Protein AF-A0A8S9N6D4-F1 (afdb_monomer_lite)

Organism: Brassica cretica (NCBI:txid69181)

pLDDT: mean 80.57, std 11.14, range [53.0, 96.38]

Foldseek 3Di:
DVVVLVVLVVVLVCLVCVVVPDVDDPVVSVVVNVVSVVVSVVVVPDDPDPPPDDDDVVVVVVVVVVVVVVVVVVVVVVVPQDPVNVVVVVVVVCVVVVVVVVVVVVVVVVVVVVVVVVVVVD

InterPro domains:
  IPR007369 Peptidase A22B, signal peptide peptidase [PF04258] (49-115)
  IPR007369 Peptidase A22B, signal peptide peptidase [PTHR12174] (28-107)

Structure (mmCIF, N/CA/C/O backbone):
data_AF-A0A8S9N6D4-F1
#
_entry.id   AF-A0A8S9N6D4-F1
#
loop_
_atom_site.group_PDB
_atom_site.id
_atom_site.type_symbol
_atom_site.label_atom_id
_atom_site.label_alt_id
_atom_site.label_comp_id
_atom_site.label_asym_id
_atom_site.label_entity_id
_atom_site.label_seq_id
_atom_site.pdbx_PDB_ins_code
_atom_site.Cartn_x
_atom_site.Cartn_y
_atom_site.Cartn_z
_atom_site.occupancy
_atom_site.B_iso_or_equiv
_atom_site.auth_seq_id
_atom_site.auth_comp_id
_atom_site.auth_asym_id
_atom_site.auth_atom_id
_atom_site.pdbx_PDB_model_num
ATOM 1 N N . MET A 1 1 ? -2.406 -27.575 -11.590 1.00 57.78 1 MET A N 1
ATOM 2 C CA . MET A 1 1 ? -2.883 -26.291 -11.019 1.00 57.78 1 MET A CA 1
ATOM 3 C C . MET A 1 1 ? -1.883 -25.126 -11.121 1.00 57.78 1 MET A C 1
ATOM 5 O O . MET A 1 1 ? -2.325 -23.988 -11.151 1.00 57.78 1 MET A O 1
ATOM 9 N N . LYS A 1 2 ? -0.566 -25.360 -11.291 1.00 62.44 2 LYS A N 1
ATOM 10 C CA . LYS A 1 2 ? 0.470 -24.305 -11.431 1.00 62.44 2 LYS A CA 1
ATOM 11 C C . LYS A 1 2 ? 0.272 -23.289 -12.577 1.00 62.44 2 LYS A C 1
ATOM 13 O O . LYS A 1 2 ? 0.780 -22.178 -12.485 1.00 62.44 2 LYS A O 1
ATOM 18 N N . ASN A 1 3 ? -0.453 -23.632 -13.647 1.00 70.69 3 ASN A N 1
ATOM 19 C CA . ASN A 1 3 ? -0.654 -22.714 -14.780 1.00 70.69 3 ASN A CA 1
ATOM 20 C C . ASN A 1 3 ? -1.568 -21.526 -14.430 1.00 70.69 3 ASN A C 1
ATOM 22 O O . ASN A 1 3 ? -1.275 -20.414 -14.855 1.00 70.69 3 ASN A O 1
ATOM 26 N N . CYS A 1 4 ? -2.613 -21.721 -13.615 1.00 69.44 4 CYS A N 1
ATOM 27 C CA . CYS A 1 4 ? -3.510 -20.630 -13.208 1.00 69.44 4 CYS A CA 1
ATOM 28 C C . CYS A 1 4 ? -2.804 -19.599 -12.319 1.00 69.44 4 CYS A C 1
ATOM 30 O O . CYS A 1 4 ? -3.004 -18.403 -12.497 1.00 69.44 4 CYS A O 1
ATOM 32 N N . GLU A 1 5 ? -1.929 -20.047 -11.414 1.00 74.12 5 GLU A N 1
ATOM 33 C CA . GLU A 1 5 ? -1.116 -19.154 -10.578 1.00 74.12 5 GLU A CA 1
ATOM 34 C C . GLU A 1 5 ? -0.149 -18.316 -11.427 1.00 74.12 5 GLU A C 1
ATOM 36 O O . GLU A 1 5 ? -0.037 -17.107 -11.238 1.00 74.12 5 GLU A O 1
ATOM 41 N N . ARG A 1 6 ? 0.508 -18.936 -12.418 1.00 75.69 6 ARG A N 1
ATOM 42 C CA . ARG A 1 6 ? 1.413 -18.224 -13.334 1.00 75.69 6 ARG A CA 1
ATOM 43 C C . ARG A 1 6 ? 0.677 -17.185 -14.174 1.00 75.69 6 ARG A C 1
ATOM 45 O O . ARG A 1 6 ? 1.197 -16.087 -14.339 1.00 75.69 6 ARG A O 1
ATOM 52 N N . ILE A 1 7 ? -0.520 -17.507 -14.666 1.00 80.38 7 ILE A N 1
ATOM 53 C CA . ILE A 1 7 ? -1.361 -16.568 -15.423 1.00 80.38 7 ILE A CA 1
ATOM 54 C C . ILE A 1 7 ? -1.819 -15.416 -14.524 1.00 80.38 7 ILE A C 1
ATOM 56 O O . ILE A 1 7 ? -1.744 -14.266 -14.940 1.00 80.38 7 ILE A O 1
ATOM 60 N N . ALA A 1 8 ? -2.230 -15.696 -13.286 1.00 76.81 8 ALA A N 1
ATOM 61 C CA . ALA A 1 8 ? -2.663 -14.665 -12.348 1.00 76.81 8 ALA A CA 1
ATOM 62 C C . ALA A 1 8 ? -1.505 -13.745 -11.916 1.00 76.81 8 ALA A C 1
ATOM 64 O O . ALA A 1 8 ? -1.679 -12.530 -11.868 1.00 76.81 8 ALA A O 1
ATOM 65 N N . ASN A 1 9 ? -0.303 -14.291 -11.700 1.00 81.44 9 ASN A N 1
ATOM 66 C CA . ASN A 1 9 ? 0.901 -13.499 -11.430 1.00 81.44 9 ASN A CA 1
ATOM 67 C C . ASN A 1 9 ? 1.331 -12.660 -12.646 1.00 81.44 9 ASN A C 1
ATOM 69 O O . ASN A 1 9 ? 1.714 -11.505 -12.480 1.00 81.44 9 ASN A O 1
ATOM 73 N N . LEU A 1 10 ? 1.240 -13.207 -13.864 1.00 81.94 10 LEU A N 1
ATOM 74 C CA . LEU A 1 10 ? 1.514 -12.464 -15.100 1.00 81.94 10 LEU A CA 1
ATOM 75 C C . LEU A 1 10 ? 0.489 -11.353 -15.339 1.00 81.94 10 LEU A C 1
ATOM 77 O O . LEU A 1 10 ? 0.868 -10.250 -15.717 1.00 81.94 10 LEU A O 1
ATOM 81 N N . ALA A 1 11 ? -0.793 -11.616 -15.085 1.00 80.75 11 ALA A N 1
ATOM 82 C CA . ALA A 1 11 ? -1.848 -10.614 -15.177 1.00 80.75 11 ALA A CA 1
ATOM 83 C C . ALA A 1 11 ? -1.673 -9.514 -14.120 1.00 80.75 11 ALA A C 1
ATOM 85 O O . ALA A 1 11 ? -1.859 -8.341 -14.433 1.00 80.75 11 ALA A O 1
ATOM 86 N N . LEU A 1 12 ? -1.245 -9.868 -12.903 1.00 81.06 12 LEU A N 1
ATOM 87 C CA . LEU A 1 12 ? -0.925 -8.902 -11.854 1.00 81.06 12 LEU A CA 1
ATOM 88 C C . LEU A 1 12 ? 0.267 -8.019 -12.252 1.00 81.06 12 LEU A C 1
ATOM 90 O O . LEU A 1 12 ? 0.184 -6.802 -12.128 1.00 81.06 12 LEU A O 1
ATOM 94 N N . ALA A 1 13 ? 1.338 -8.612 -12.789 1.00 81.88 13 ALA A N 1
ATOM 95 C CA . ALA A 1 13 ? 2.493 -7.872 -13.299 1.00 81.88 13 ALA A CA 1
ATOM 96 C C . ALA A 1 13 ? 2.138 -6.991 -14.512 1.00 81.88 13 ALA A C 1
ATOM 98 O O . ALA A 1 13 ? 2.625 -5.873 -14.642 1.00 81.88 13 ALA A O 1
ATOM 99 N N . GLY A 1 14 ? 1.256 -7.466 -15.394 1.00 80.44 14 GLY A N 1
ATOM 100 C CA . GLY A 1 14 ? 0.746 -6.674 -16.509 1.00 80.44 14 GLY A CA 1
ATOM 101 C C . GLY A 1 14 ? -0.086 -5.487 -16.028 1.00 80.44 14 GLY A C 1
ATOM 102 O O . GLY A 1 14 ? 0.082 -4.379 -16.526 1.00 80.44 14 GLY A O 1
ATOM 103 N N . LEU A 1 15 ? -0.940 -5.691 -15.024 1.00 76.94 15 LEU A N 1
ATOM 104 C CA . LEU A 1 15 ? -1.819 -4.658 -14.485 1.00 76.94 15 LEU A CA 1
ATOM 105 C C . LEU A 1 15 ? -1.069 -3.593 -13.670 1.00 76.94 15 LEU A C 1
ATOM 107 O O . LEU A 1 15 ? -1.477 -2.435 -13.682 1.00 76.94 15 LEU A O 1
ATOM 111 N N . THR A 1 16 ? 0.048 -3.937 -13.020 1.00 79.31 16 THR A N 1
ATOM 112 C CA . THR A 1 16 ? 0.912 -2.948 -12.349 1.00 79.31 16 THR A CA 1
ATOM 113 C C . THR A 1 16 ? 1.688 -2.079 -13.340 1.00 79.31 16 THR A C 1
ATOM 115 O O . THR A 1 16 ? 1.933 -0.909 -13.052 1.00 79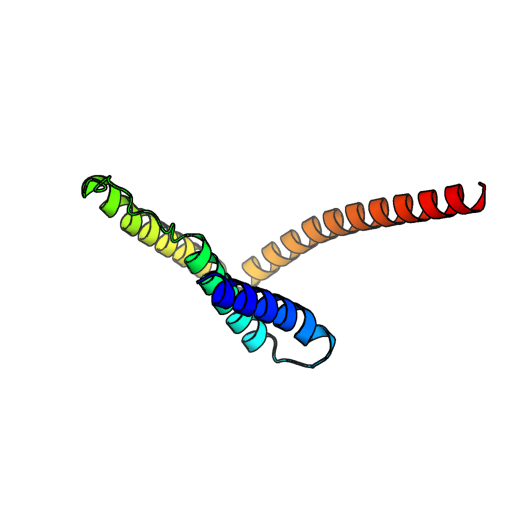.31 16 THR A O 1
ATOM 118 N N . VAL A 1 17 ? 2.027 -2.607 -14.522 1.00 79.62 17 VAL A N 1
ATOM 119 C CA . VAL A 1 17 ? 2.733 -1.867 -15.588 1.00 79.62 17 VAL A CA 1
ATOM 120 C C . VAL A 1 17 ? 1.762 -1.137 -16.534 1.00 79.62 17 VAL A C 1
ATOM 122 O O . VAL A 1 17 ? 2.102 -0.095 -17.091 1.00 79.62 17 VAL A O 1
ATOM 125 N N . ALA A 1 18 ? 0.523 -1.615 -16.676 1.00 75.56 18 ALA A N 1
ATOM 126 C CA . ALA A 1 18 ? -0.525 -1.023 -17.513 1.00 75.56 18 ALA A CA 1
ATOM 127 C C . ALA A 1 18 ? -0.810 0.479 -17.274 1.00 75.56 18 ALA A C 1
ATOM 129 O O . ALA A 1 18 ? -0.905 1.208 -18.267 1.00 75.56 18 ALA A O 1
ATOM 130 N N . PRO A 1 19 ? -0.913 0.999 -16.029 1.00 72.56 19 PRO A N 1
ATOM 131 C CA . PRO A 1 19 ? -1.121 2.432 -15.797 1.00 72.56 19 PRO A CA 1
ATOM 132 C C . PRO A 1 19 ? 0.056 3.309 -16.247 1.00 72.56 19 PRO A C 1
ATOM 134 O O . PRO A 1 19 ? -0.096 4.526 -16.314 1.00 72.56 19 PRO A O 1
ATOM 137 N N . LEU A 1 20 ? 1.213 2.714 -16.562 1.00 67.38 20 LEU A N 1
ATOM 138 C CA . LEU A 1 20 ? 2.392 3.429 -17.049 1.00 67.38 20 LEU A CA 1
ATOM 139 C C . LEU A 1 20 ? 2.325 3.722 -18.560 1.00 67.38 20 LEU A C 1
ATOM 141 O O . LEU A 1 20 ? 2.967 4.658 -19.026 1.00 67.38 20 LEU A O 1
ATOM 145 N N . VAL A 1 21 ? 1.545 2.941 -19.319 1.00 75.19 21 VAL A N 1
ATOM 146 C CA . VAL A 1 21 ? 1.453 3.031 -20.792 1.00 75.19 21 VAL A CA 1
ATOM 147 C C . VAL A 1 21 ? 0.083 3.543 -21.251 1.00 75.19 21 VAL A C 1
ATOM 149 O O . VAL A 1 21 ? -0.022 4.188 -22.292 1.00 75.19 21 VAL A O 1
ATOM 152 N N . VAL A 1 22 ? -0.975 3.300 -20.471 1.00 74.69 22 VAL A N 1
ATOM 153 C CA . VAL A 1 22 ? -2.355 3.678 -20.809 1.00 74.69 22 VAL A CA 1
ATOM 154 C C . VAL A 1 22 ? -2.968 4.505 -19.680 1.00 74.69 22 VAL A C 1
ATOM 156 O O . VAL A 1 22 ? -2.837 4.173 -18.503 1.00 74.69 22 VAL A O 1
ATOM 159 N N . ARG A 1 23 ? -3.708 5.567 -20.028 1.00 62.03 23 ARG A N 1
ATOM 160 C CA . ARG A 1 23 ? -4.538 6.328 -19.077 1.00 62.03 23 ARG A CA 1
ATOM 161 C C . ARG A 1 23 ? -5.744 5.489 -18.635 1.00 62.03 23 ARG A C 1
ATOM 163 O O . ARG A 1 23 ? -6.840 5.630 -19.169 1.00 62.03 23 ARG A O 1
ATOM 170 N N . VAL A 1 24 ? -5.537 4.603 -17.668 1.00 72.25 24 VAL A N 1
ATOM 171 C CA . VAL A 1 24 ? -6.600 3.792 -17.056 1.00 72.25 24 VAL A CA 1
ATOM 172 C C . VAL A 1 24 ? -7.274 4.586 -15.935 1.00 72.25 24 VAL A C 1
ATOM 174 O O . VAL A 1 24 ? -6.614 5.316 -15.196 1.00 72.25 24 VAL A O 1
ATOM 177 N N . ASN A 1 25 ? -8.596 4.449 -15.785 1.00 80.31 25 ASN A N 1
ATOM 178 C CA . ASN A 1 25 ? -9.315 5.060 -14.668 1.00 80.31 25 ASN A CA 1
ATOM 179 C C . ASN A 1 25 ? -8.769 4.513 -13.325 1.00 80.31 25 ASN A C 1
ATOM 181 O O . ASN A 1 25 ? -8.773 3.291 -13.138 1.00 80.31 25 ASN A O 1
ATOM 185 N N . PRO A 1 26 ? -8.335 5.373 -12.380 1.00 80.75 26 PRO A N 1
ATOM 186 C CA . PRO A 1 26 ? -7.689 4.933 -11.140 1.00 80.75 26 PRO A CA 1
ATOM 187 C C . PRO A 1 26 ? -8.567 4.010 -10.295 1.00 80.75 26 PRO A C 1
ATOM 189 O O . PRO A 1 26 ? -8.080 3.020 -9.756 1.00 80.75 26 PRO A O 1
ATOM 192 N N . ASN A 1 27 ? -9.872 4.291 -10.231 1.00 86.75 27 ASN A N 1
ATOM 193 C CA . ASN A 1 27 ? -10.814 3.505 -9.435 1.00 86.75 27 ASN A CA 1
ATOM 194 C C . ASN A 1 27 ? -10.888 2.060 -9.942 1.00 86.75 27 ASN A C 1
ATOM 196 O O . ASN A 1 27 ? -10.860 1.119 -9.153 1.00 86.75 27 ASN A O 1
ATOM 200 N N . LEU A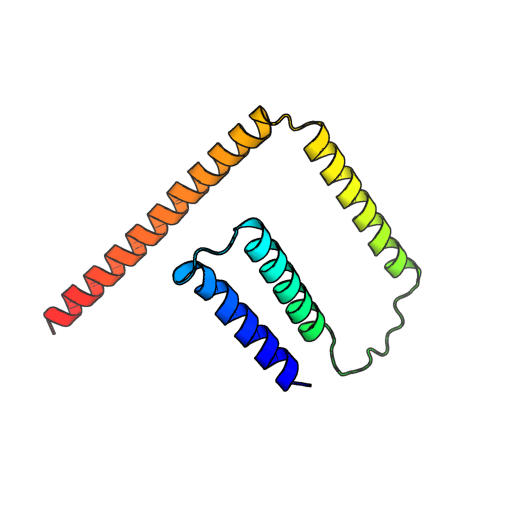 1 28 ? -10.919 1.881 -11.267 1.00 84.00 28 LEU A N 1
ATOM 201 C CA . LEU A 1 28 ? -10.974 0.558 -11.882 1.00 84.00 28 LEU A CA 1
ATOM 202 C C . LEU A 1 28 ? -9.673 -0.219 -11.657 1.00 84.00 28 LEU A C 1
ATOM 204 O O . LEU A 1 28 ? -9.716 -1.406 -11.347 1.00 84.00 28 LEU A O 1
ATOM 208 N N . ASN A 1 29 ? -8.524 0.449 -11.770 1.00 85.19 29 ASN A N 1
ATOM 209 C CA . ASN A 1 29 ? -7.230 -0.205 -11.601 1.00 85.19 29 ASN A CA 1
ATOM 210 C C . ASN A 1 29 ? -7.005 -0.689 -10.156 1.00 85.19 29 ASN A C 1
ATOM 212 O O . ASN A 1 29 ? -6.535 -1.807 -9.935 1.00 85.19 29 ASN A O 1
ATOM 216 N N . VAL A 1 30 ? -7.411 0.117 -9.167 1.00 85.50 30 VAL A N 1
ATOM 217 C CA . VAL A 1 30 ? -7.332 -0.259 -7.746 1.00 85.50 30 VAL A CA 1
ATOM 218 C C . VAL A 1 30 ? -8.219 -1.467 -7.451 1.00 85.50 30 VAL A C 1
ATOM 220 O O . VAL A 1 30 ? -7.752 -2.424 -6.834 1.00 85.50 30 VAL A O 1
ATOM 223 N N . VAL A 1 31 ? -9.468 -1.463 -7.930 1.00 88.38 31 VAL A N 1
ATOM 224 C CA . VAL A 1 31 ? -10.394 -2.588 -7.727 1.00 88.38 31 VAL A CA 1
ATOM 225 C C . VAL A 1 31 ? -9.856 -3.859 -8.385 1.00 88.38 31 VAL A C 1
ATOM 227 O O . VAL A 1 31 ? -9.797 -4.904 -7.742 1.00 88.38 31 VAL A O 1
ATOM 230 N N . LEU A 1 32 ? -9.400 -3.776 -9.637 1.00 84.81 32 LEU A N 1
ATOM 231 C CA . LEU A 1 32 ? -8.937 -4.943 -10.385 1.00 84.81 32 LEU A CA 1
ATOM 232 C C . LEU A 1 32 ? -7.651 -5.541 -9.781 1.00 84.81 32 LEU A C 1
ATOM 234 O O . LEU A 1 32 ? -7.542 -6.761 -9.644 1.00 84.81 32 LEU A O 1
ATOM 238 N N . THR A 1 33 ? -6.718 -4.693 -9.339 1.00 85.56 33 THR A N 1
ATOM 239 C CA . THR A 1 33 ? -5.488 -5.125 -8.654 1.00 85.56 33 THR A CA 1
ATOM 240 C C . THR A 1 33 ? -5.803 -5.767 -7.301 1.00 85.56 33 THR A C 1
ATOM 242 O O . THR A 1 33 ? -5.255 -6.822 -6.971 1.00 85.56 33 THR A O 1
ATOM 245 N N . ALA A 1 34 ? -6.730 -5.192 -6.528 1.00 87.06 34 ALA A N 1
ATOM 246 C CA . ALA A 1 34 ? -7.175 -5.774 -5.263 1.00 87.06 34 ALA A CA 1
ATOM 247 C C . ALA A 1 34 ? -7.833 -7.152 -5.472 1.00 87.06 34 ALA A C 1
ATOM 249 O O . ALA A 1 34 ? -7.502 -8.112 -4.778 1.00 87.06 34 ALA A O 1
ATOM 250 N N . CYS A 1 35 ? -8.698 -7.296 -6.477 1.00 86.62 35 CYS A N 1
ATOM 251 C CA . CYS A 1 35 ? -9.324 -8.579 -6.791 1.00 86.62 35 CYS A CA 1
ATOM 252 C C . CYS A 1 35 ? -8.300 -9.646 -7.213 1.00 86.62 35 CYS A C 1
ATOM 254 O O . CYS A 1 35 ? -8.364 -10.774 -6.720 1.00 86.62 35 CYS A O 1
ATOM 256 N N . LEU A 1 36 ? -7.334 -9.307 -8.078 1.00 84.44 36 LEU A N 1
ATOM 257 C CA . LEU A 1 36 ? -6.301 -10.259 -8.504 1.00 84.44 36 LEU A CA 1
ATOM 258 C C . LEU A 1 36 ? -5.363 -10.662 -7.359 1.00 84.44 36 LEU A C 1
ATOM 260 O O . LEU A 1 36 ? -5.030 -11.839 -7.238 1.00 84.44 36 LEU A O 1
ATOM 264 N N . THR A 1 37 ? -4.941 -9.718 -6.514 1.00 85.75 37 THR A N 1
ATOM 265 C CA . THR A 1 37 ? -4.065 -10.020 -5.364 1.00 85.75 37 THR A CA 1
ATOM 266 C C . THR A 1 37 ? -4.741 -10.947 -4.362 1.00 85.75 37 THR A C 1
ATOM 268 O O . THR A 1 37 ? -4.119 -11.916 -3.920 1.00 85.75 37 THR A O 1
ATOM 271 N N . VAL A 1 38 ? -6.021 -10.713 -4.055 1.00 87.88 38 VAL A N 1
ATOM 272 C CA . VAL A 1 38 ? -6.812 -11.614 -3.207 1.00 87.88 38 VAL A CA 1
ATOM 273 C C . VAL A 1 38 ? -6.946 -12.984 -3.867 1.00 87.88 38 VAL A C 1
ATOM 275 O O . VAL A 1 38 ? -6.698 -13.991 -3.211 1.00 87.88 38 VAL A O 1
ATOM 278 N N . TYR A 1 39 ? -7.242 -13.043 -5.168 1.00 84.06 39 TYR A N 1
ATOM 279 C CA . TYR A 1 39 ? -7.349 -14.306 -5.902 1.00 84.06 39 TYR A CA 1
ATOM 280 C C . TYR A 1 39 ? -6.049 -15.131 -5.852 1.00 84.06 39 TYR A C 1
ATOM 282 O O . TYR A 1 39 ? -6.078 -16.312 -5.501 1.00 84.06 39 TYR A O 1
ATOM 290 N N . VAL A 1 40 ? -4.898 -14.509 -6.131 1.00 84.12 40 VAL A N 1
ATOM 291 C CA . VAL A 1 40 ? -3.573 -15.155 -6.041 1.00 84.12 40 VAL A CA 1
ATOM 292 C C . VAL A 1 40 ? -3.262 -15.585 -4.606 1.00 84.12 40 VAL A C 1
ATOM 294 O O . VAL A 1 40 ? -2.770 -16.694 -4.387 1.00 84.12 40 VAL A O 1
ATOM 297 N N . GLY A 1 41 ? -3.556 -14.729 -3.624 1.00 83.44 41 GLY A N 1
ATOM 298 C CA . GLY A 1 41 ? -3.345 -15.015 -2.206 1.00 83.44 41 GLY A CA 1
ATOM 299 C C . GLY A 1 41 ? -4.169 -16.208 -1.724 1.00 83.44 41 GLY A C 1
ATOM 300 O O . GLY A 1 41 ? -3.632 -17.093 -1.058 1.00 83.44 41 GLY A O 1
ATOM 301 N N . CYS A 1 42 ? -5.442 -16.284 -2.123 1.00 81.19 42 CYS A N 1
ATOM 302 C CA . CYS A 1 42 ? -6.308 -17.426 -1.847 1.00 81.19 42 CYS A CA 1
ATOM 303 C C . CYS A 1 42 ? -5.734 -18.705 -2.459 1.00 81.19 42 CYS A C 1
ATOM 305 O O . CYS A 1 42 ? -5.556 -19.676 -1.730 1.00 81.19 42 CYS A O 1
ATOM 307 N N . PHE A 1 43 ? -5.364 -18.688 -3.744 1.00 77.50 43 PHE A N 1
ATOM 308 C CA . PHE A 1 43 ? -4.799 -19.858 -4.428 1.00 77.50 43 PHE A CA 1
ATOM 309 C C . PHE A 1 43 ? -3.491 -20.362 -3.801 1.00 77.50 43 PHE A C 1
ATOM 311 O O . PHE A 1 43 ? -3.297 -21.569 -3.710 1.00 77.50 43 PHE A O 1
ATOM 318 N N . ARG A 1 44 ? -2.619 -19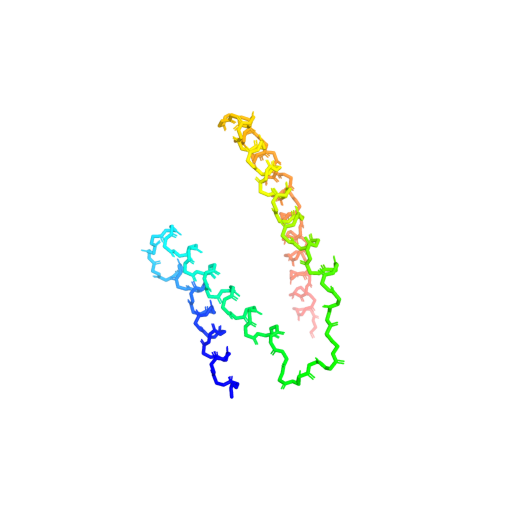.464 -3.323 1.00 75.75 44 ARG A N 1
ATOM 319 C CA . ARG A 1 44 ? -1.383 -19.842 -2.611 1.00 75.75 44 ARG A CA 1
ATOM 320 C C . ARG A 1 44 ? -1.622 -20.352 -1.188 1.00 75.75 44 ARG A C 1
ATOM 322 O O . ARG A 1 44 ? -0.769 -21.055 -0.653 1.00 75.75 44 ARG A O 1
ATOM 329 N N . SER A 1 45 ? -2.731 -19.962 -0.559 1.00 75.62 45 SER A N 1
ATOM 330 C CA . SER A 1 45 ? -3.077 -20.362 0.810 1.00 75.62 45 SER A CA 1
ATOM 331 C C . SER A 1 45 ? -3.654 -21.780 0.876 1.00 75.62 45 SER A C 1
ATOM 333 O O . SER A 1 45 ? -3.450 -22.489 1.864 1.00 75.62 45 SER A O 1
ATOM 335 N N . VAL A 1 46 ? -4.338 -22.232 -0.184 1.00 69.44 46 VAL A N 1
ATOM 336 C CA . VAL A 1 46 ? -4.864 -23.601 -0.251 1.00 69.44 46 VAL A CA 1
ATOM 337 C C . VAL A 1 46 ? -3.702 -24.578 -0.456 1.00 69.44 46 VAL A C 1
ATOM 339 O O . VAL A 1 46 ? -3.122 -24.655 -1.534 1.00 69.44 46 VAL A O 1
ATOM 342 N N . LYS A 1 47 ? -3.323 -25.319 0.591 1.00 62.16 47 LYS A N 1
ATOM 343 C CA . LYS A 1 47 ? -2.355 -26.422 0.481 1.00 62.16 47 LYS A CA 1
ATOM 344 C C . LYS A 1 47 ? -3.048 -27.660 -0.093 1.00 62.16 47 LYS A C 1
ATOM 346 O O . LYS A 1 47 ? -4.140 -28.003 0.345 1.00 62.16 47 LYS A O 1
ATOM 351 N N . ASP A 1 48 ? -2.379 -28.354 -1.015 1.00 59.94 48 ASP A N 1
ATOM 352 C CA . ASP A 1 48 ? -2.885 -29.565 -1.693 1.00 59.94 48 ASP A CA 1
ATOM 353 C C . ASP A 1 48 ? -3.106 -30.773 -0.758 1.00 59.94 48 ASP A C 1
ATOM 355 O O . ASP A 1 48 ? -3.800 -31.724 -1.112 1.00 59.94 48 ASP A O 1
ATOM 359 N N . SER A 1 49 ? -2.514 -30.767 0.438 1.00 55.94 49 SER A N 1
ATOM 360 C CA . SER A 1 49 ? -2.652 -31.846 1.418 1.00 55.94 49 SER A CA 1
ATOM 361 C C . SER A 1 49 ? -3.857 -31.604 2.337 1.00 55.94 49 SER A C 1
ATOM 363 O O . SER A 1 49 ? -3.884 -30.546 2.975 1.00 55.94 49 SER A O 1
ATOM 365 N N . PRO A 1 50 ? -4.795 -32.558 2.494 1.00 56.97 50 PRO A N 1
ATOM 366 C CA . PRO A 1 50 ? -5.871 -32.433 3.472 1.00 56.97 50 PRO A CA 1
ATOM 367 C C . PRO A 1 50 ? -5.264 -32.362 4.885 1.00 56.97 50 PRO A C 1
ATOM 369 O O . PRO A 1 50 ? -4.563 -33.292 5.288 1.00 56.97 50 PRO A O 1
ATOM 372 N N . PRO A 1 51 ? -5.474 -31.277 5.650 1.00 56.53 51 PRO A N 1
ATOM 373 C CA . PRO A 1 51 ? -5.055 -31.241 7.039 1.00 56.53 51 PRO A CA 1
ATOM 374 C C . PRO A 1 51 ? -5.997 -32.126 7.863 1.00 56.53 51 PRO A C 1
ATOM 376 O O . PRO A 1 51 ? -7.172 -31.813 8.050 1.00 56.53 51 PRO A O 1
ATOM 379 N N . THR A 1 52 ? -5.468 -33.240 8.361 1.00 53.00 52 THR A N 1
ATOM 380 C CA . THR A 1 52 ? -6.109 -34.102 9.359 1.00 53.00 52 THR A CA 1
ATOM 381 C C . THR A 1 52 ? -6.085 -33.423 10.728 1.00 53.00 52 THR A C 1
ATOM 383 O O . THR A 1 52 ? -5.392 -33.878 11.615 1.00 53.00 52 THR A O 1
ATOM 386 N N . GLU A 1 53 ? -6.794 -32.313 10.907 1.00 54.16 53 GLU A N 1
ATOM 387 C CA . GLU A 1 53 ? -7.054 -31.714 12.224 1.00 54.16 53 GLU A CA 1
ATOM 388 C C . GLU A 1 53 ? -8.375 -30.941 12.109 1.00 54.16 53 GLU A C 1
ATOM 390 O O . GLU A 1 53 ? -8.453 -29.852 11.533 1.00 54.16 53 GLU A O 1
ATOM 395 N N . THR A 1 54 ? -9.456 -31.537 12.616 1.00 57.25 54 THR A N 1
ATOM 396 C CA . THR A 1 54 ? -10.744 -30.851 12.742 1.00 57.25 54 THR A CA 1
ATOM 397 C C . THR A 1 54 ? -10.584 -29.780 13.813 1.00 57.25 54 THR A C 1
ATOM 399 O O . THR A 1 54 ? -10.591 -30.084 15.002 1.00 57.25 54 THR A O 1
ATOM 402 N N . MET A 1 55 ? -10.426 -28.523 13.393 1.00 54.84 55 MET A N 1
ATOM 403 C CA . MET A 1 55 ? -10.450 -27.367 14.289 1.00 54.84 55 MET A CA 1
ATOM 404 C C . MET A 1 55 ? -11.692 -27.451 15.185 1.00 54.84 55 MET A C 1
ATOM 406 O O . MET A 1 55 ? -12.824 -27.419 14.695 1.00 54.84 55 MET A O 1
ATOM 410 N N . SER A 1 56 ? -11.487 -27.587 16.499 1.00 63.12 56 SER A N 1
ATOM 411 C CA . SER A 1 56 ? -12.571 -27.590 17.485 1.00 63.12 56 SER A CA 1
ATOM 412 C C . SER A 1 56 ? -13.467 -26.365 17.266 1.00 63.12 56 SER A C 1
ATOM 414 O O . SER A 1 56 ? -12.968 -25.247 17.107 1.00 63.12 56 SER A O 1
ATOM 416 N N . LYS A 1 57 ? -14.795 -26.564 17.241 1.00 60.88 57 LYS A N 1
ATOM 417 C CA . LYS A 1 57 ? -15.801 -25.521 16.943 1.00 60.88 57 LYS A CA 1
ATOM 418 C C . LYS A 1 57 ? -15.621 -24.251 17.790 1.00 60.88 57 LYS A C 1
ATOM 420 O O . LYS A 1 57 ? -15.972 -23.159 17.350 1.00 60.88 57 LYS A O 1
ATOM 425 N N . GLU A 1 58 ? -15.023 -24.386 18.969 1.00 65.00 58 GLU A N 1
ATOM 426 C CA . GLU A 1 58 ? -14.698 -23.280 19.866 1.00 65.00 58 GLU A CA 1
ATOM 427 C C . GLU A 1 58 ? -13.674 -22.288 19.277 1.00 65.00 58 GLU A C 1
ATOM 429 O O . GLU A 1 58 ? -13.815 -21.076 19.446 1.00 65.00 58 GLU A O 1
ATOM 434 N N . HIS A 1 59 ? -12.677 -22.765 18.525 1.00 58.94 59 HIS A N 1
ATOM 435 C CA . HIS A 1 59 ? -11.688 -21.904 17.866 1.00 58.94 59 HIS A CA 1
ATOM 436 C C . HIS A 1 59 ? -12.230 -21.278 16.575 1.00 58.94 59 HIS A C 1
ATOM 438 O O . HIS A 1 59 ? -11.874 -20.145 16.246 1.00 58.94 59 HIS A O 1
ATOM 444 N N . ALA A 1 60 ? -13.154 -21.957 15.889 1.00 68.19 60 ALA A N 1
ATOM 445 C CA . ALA A 1 60 ? -13.793 -21.442 14.680 1.00 68.19 60 ALA A CA 1
ATOM 446 C C . ALA A 1 60 ? -14.714 -20.235 14.951 1.00 68.19 60 ALA A C 1
ATOM 448 O O . ALA A 1 60 ? -14.800 -19.343 14.113 1.00 68.19 60 ALA A O 1
ATOM 449 N N . MET A 1 61 ? -15.358 -20.154 16.124 1.00 69.88 61 MET A N 1
ATOM 450 C CA . MET A 1 61 ? -16.241 -19.027 16.479 1.00 69.88 61 MET A CA 1
ATOM 451 C C . MET A 1 61 ? -15.501 -17.742 16.873 1.00 69.88 61 MET A C 1
ATOM 453 O O . MET A 1 61 ? -16.071 -16.654 16.786 1.00 69.88 61 MET A O 1
ATOM 457 N N . ARG A 1 62 ? -14.225 -17.827 17.269 1.00 72.31 62 ARG A N 1
ATOM 458 C CA . ARG A 1 62 ? -13.419 -16.631 17.576 1.00 72.31 62 ARG A CA 1
ATOM 459 C C . ARG A 1 62 ? -13.102 -15.830 16.310 1.00 72.31 62 ARG A C 1
ATOM 461 O O . ARG A 1 62 ? -12.993 -14.610 16.376 1.00 72.31 62 ARG A O 1
ATOM 468 N N . PHE A 1 63 ? -13.034 -16.497 15.157 1.00 76.88 63 PHE A N 1
ATOM 469 C CA . PHE A 1 63 ? -12.778 -15.872 13.860 1.00 76.88 63 PHE A CA 1
ATOM 470 C C . PHE A 1 63 ? -13.840 -14.818 13.462 1.00 76.88 63 PHE A C 1
ATOM 472 O O . PHE A 1 63 ? -13.471 -13.658 13.268 1.00 76.88 63 PHE A O 1
ATOM 479 N N . PRO A 1 64 ? -15.151 -15.131 13.409 1.00 79.56 64 PRO A N 1
ATOM 480 C CA . PRO A 1 64 ? -16.181 -14.139 13.095 1.00 79.56 64 PRO A CA 1
ATOM 481 C C . PRO A 1 64 ? -16.355 -13.072 14.184 1.00 79.56 64 PRO A C 1
ATOM 483 O O . PRO A 1 64 ? -16.698 -11.935 13.864 1.00 79.56 64 PRO A O 1
ATOM 486 N N . LEU A 1 65 ? -16.079 -13.391 15.454 1.00 84.56 65 LEU A N 1
ATOM 487 C CA . LEU A 1 65 ? -16.194 -12.426 16.553 1.00 84.56 65 LEU A CA 1
ATOM 488 C C . LEU A 1 65 ? -15.116 -11.336 16.469 1.00 84.56 65 LEU A C 1
ATOM 490 O O . LEU A 1 65 ? -15.429 -10.149 16.573 1.00 84.56 65 LEU A O 1
ATOM 494 N N . VAL A 1 66 ? -13.867 -11.722 16.186 1.00 87.75 66 VAL A N 1
ATOM 495 C CA . VAL A 1 66 ? -12.781 -10.769 15.906 1.00 87.75 66 VAL A CA 1
ATOM 496 C C . VAL A 1 66 ? -13.074 -9.979 14.631 1.00 87.75 66 VAL A C 1
ATOM 498 O O . VAL A 1 66 ? -12.889 -8.764 14.623 1.00 87.75 66 VAL A O 1
ATOM 501 N N . GLY A 1 67 ? -13.599 -10.628 13.585 1.00 87.00 67 GLY A N 1
ATOM 502 C CA . GLY A 1 67 ? -14.021 -9.951 12.356 1.00 87.00 67 GLY A CA 1
ATOM 503 C C . GLY A 1 67 ? -15.068 -8.861 12.608 1.00 87.00 67 GLY A C 1
ATOM 504 O O . GLY A 1 67 ? -14.895 -7.725 12.170 1.00 87.00 67 GLY A O 1
ATOM 505 N N . SER A 1 68 ? -16.115 -9.165 13.378 1.00 90.88 68 SER A N 1
ATOM 506 C CA . SER A 1 68 ? -17.157 -8.192 13.722 1.00 90.88 68 SER A CA 1
ATOM 507 C C . SER A 1 68 ? -16.630 -7.056 14.604 1.00 90.88 68 SER A C 1
ATOM 509 O O . SER A 1 68 ? -17.033 -5.909 14.416 1.00 90.88 68 SER A O 1
ATOM 511 N N . ALA A 1 69 ? -15.713 -7.342 15.534 1.00 90.62 69 ALA A N 1
ATOM 512 C CA . ALA A 1 69 ? -15.059 -6.314 16.344 1.00 90.62 69 ALA A CA 1
ATOM 513 C C . ALA A 1 69 ? -14.188 -5.374 15.488 1.00 90.62 69 ALA A C 1
ATOM 515 O O . ALA A 1 69 ? -14.216 -4.160 15.689 1.00 90.62 69 ALA A O 1
ATOM 516 N N . MET A 1 70 ? -13.474 -5.916 14.495 1.00 91.06 70 MET A N 1
ATOM 517 C CA . MET A 1 70 ? -12.701 -5.145 13.512 1.00 91.06 70 MET A CA 1
ATOM 518 C C . MET A 1 70 ? -13.606 -4.224 12.688 1.00 91.06 70 MET A C 1
ATOM 520 O O . MET A 1 70 ? -13.330 -3.032 12.570 1.00 91.06 70 MET A O 1
ATOM 524 N N . LEU A 1 71 ? -14.722 -4.752 12.173 1.00 88.06 71 LEU A N 1
ATOM 525 C CA . LEU A 1 71 ? -15.688 -3.973 11.394 1.00 88.06 71 LEU A CA 1
ATOM 526 C C . LEU A 1 71 ? -16.346 -2.866 12.231 1.00 88.06 71 LEU A C 1
ATOM 528 O O . LEU A 1 71 ? -16.497 -1.747 11.743 1.00 88.06 71 LEU A O 1
ATOM 532 N N . LEU A 1 72 ? -16.683 -3.141 13.495 1.00 91.31 72 LEU A N 1
ATOM 533 C CA . LEU A 1 72 ? -17.221 -2.143 14.424 1.00 91.31 72 LEU A CA 1
ATOM 534 C C . LEU A 1 72 ? -16.180 -1.052 14.717 1.00 91.31 72 LEU A C 1
ATOM 536 O O . LEU A 1 72 ? -16.491 0.136 14.624 1.00 91.31 72 LEU A O 1
ATOM 540 N N . SER A 1 73 ? -14.935 -1.437 15.009 1.00 87.88 73 SER A N 1
ATOM 541 C CA . SER A 1 73 ? -13.837 -0.495 15.247 1.00 87.88 73 SER A CA 1
ATOM 542 C C . SER A 1 73 ? -13.590 0.406 14.033 1.00 87.88 73 SER A C 1
ATOM 544 O O . SER A 1 73 ? -13.526 1.627 14.178 1.00 87.88 73 SER A O 1
ATOM 546 N N . LEU A 1 74 ? -13.551 -0.173 12.829 1.00 85.25 74 LEU A N 1
ATOM 547 C CA . LEU A 1 74 ? -13.369 0.561 11.579 1.00 85.25 74 LEU A CA 1
ATOM 548 C C . LEU A 1 74 ? -14.553 1.498 11.280 1.00 85.25 74 LEU A C 1
ATOM 550 O O . LEU A 1 74 ? -14.354 2.625 10.828 1.00 85.25 74 LEU A O 1
ATOM 554 N N . PHE A 1 75 ? -15.781 1.074 11.589 1.00 86.69 75 PHE A N 1
ATOM 555 C CA . PHE A 1 75 ? -16.975 1.908 11.460 1.00 86.69 75 PHE A CA 1
ATOM 556 C C . PHE A 1 75 ? -16.946 3.115 12.402 1.00 86.69 75 PHE A C 1
ATOM 558 O O . PHE A 1 75 ? -17.211 4.235 11.966 1.00 86.69 75 PHE A O 1
ATOM 565 N N . LEU A 1 76 ? -16.602 2.917 13.678 1.00 83.38 76 LEU A N 1
ATOM 566 C CA . LEU A 1 76 ? -16.475 4.024 14.630 1.00 83.38 76 LEU A CA 1
ATOM 567 C C . LEU A 1 76 ? -15.344 4.969 14.229 1.00 83.38 76 LEU A C 1
ATOM 569 O O . LEU A 1 76 ? -15.538 6.183 14.273 1.00 83.38 76 LEU A O 1
ATOM 573 N N . LEU A 1 77 ? -14.211 4.430 13.770 1.00 82.88 77 LEU A N 1
ATOM 574 C CA . LEU A 1 77 ? -13.104 5.230 13.258 1.00 82.88 77 LEU A CA 1
ATOM 575 C C . LEU A 1 77 ? -13.590 6.153 12.135 1.00 82.88 77 LEU A C 1
ATOM 577 O O . LEU A 1 77 ? -13.460 7.365 12.254 1.00 82.88 77 LEU A O 1
ATOM 581 N N . PHE A 1 78 ? -14.237 5.621 11.096 1.00 77.31 78 PHE A N 1
ATOM 582 C CA . PHE A 1 78 ? -14.750 6.445 9.996 1.00 77.31 78 PHE A CA 1
ATOM 583 C C . PHE A 1 78 ? -15.919 7.356 10.387 1.00 77.31 78 PHE A C 1
ATOM 585 O O . PHE A 1 78 ? -16.119 8.390 9.754 1.00 77.31 78 PHE A O 1
ATOM 592 N N . LYS A 1 79 ? -16.688 7.009 11.422 1.00 79.25 79 LYS A N 1
ATOM 593 C CA . LYS A 1 79 ? -17.813 7.824 11.894 1.00 79.25 79 LYS A CA 1
ATOM 594 C C . LYS A 1 79 ? -17.370 9.037 12.714 1.00 79.25 79 LYS A C 1
ATOM 596 O O . LYS A 1 79 ? -18.007 10.082 12.611 1.00 79.25 79 LYS A O 1
ATOM 601 N N . PHE A 1 80 ? -16.317 8.905 13.518 1.00 74.50 80 PHE A N 1
ATOM 602 C CA . PHE A 1 80 ? -15.762 10.010 14.308 1.00 74.50 80 PHE A CA 1
ATOM 603 C C . PHE A 1 80 ? -14.735 10.844 13.534 1.00 74.50 80 PHE A C 1
ATOM 605 O O . PHE A 1 80 ? -14.476 11.992 13.894 1.00 74.50 80 PHE A O 1
ATOM 612 N N . LEU A 1 81 ? -14.165 10.296 12.460 1.00 73.75 81 LEU A N 1
ATOM 613 C CA . LEU A 1 81 ? -13.176 10.979 11.641 1.00 73.75 81 LEU A CA 1
ATOM 614 C C . LEU A 1 81 ? -13.864 11.832 10.563 1.00 73.75 81 LEU A C 1
ATOM 616 O O . LEU A 1 81 ? -14.199 11.366 9.475 1.00 73.75 81 LEU A O 1
ATOM 620 N N . SER A 1 82 ? -14.081 13.110 10.872 1.00 76.94 82 SER A N 1
ATOM 621 C CA . SER A 1 82 ? -14.534 14.113 9.899 1.00 76.94 82 SER A CA 1
ATOM 622 C C . SER A 1 82 ? -13.526 14.265 8.756 1.00 76.94 82 SER A C 1
ATOM 624 O O . SER A 1 82 ? -12.322 14.114 8.972 1.00 76.94 82 SER A O 1
ATOM 626 N N . LYS A 1 83 ? -13.999 14.620 7.550 1.00 77.06 83 LYS A N 1
ATOM 627 C CA . LYS A 1 83 ? -13.164 14.732 6.334 1.00 77.06 83 LYS A CA 1
ATOM 628 C C . LYS A 1 83 ? -11.888 15.556 6.553 1.00 77.06 83 LYS A C 1
ATOM 630 O O . LYS A 1 83 ? -10.828 15.161 6.077 1.00 77.06 83 LYS A O 1
ATOM 635 N N . ASP A 1 84 ? -11.973 16.638 7.322 1.00 80.12 84 ASP A N 1
ATOM 636 C CA . ASP A 1 84 ? -10.833 17.512 7.616 1.00 80.12 84 ASP A CA 1
ATOM 637 C C . ASP A 1 84 ? -9.780 16.851 8.516 1.00 80.12 84 ASP A C 1
ATOM 639 O O . ASP A 1 84 ? -8.584 17.003 8.274 1.00 80.12 84 ASP A O 1
ATOM 643 N N . LEU A 1 85 ? -10.200 16.049 9.503 1.00 83.31 85 LEU A N 1
ATOM 644 C CA . LEU A 1 85 ? -9.274 15.330 10.384 1.00 83.31 85 LEU A CA 1
ATOM 645 C C . LEU A 1 85 ? -8.628 14.150 9.647 1.00 83.31 85 LEU A C 1
ATOM 647 O O . LEU A 1 85 ? -7.420 13.958 9.773 1.00 83.31 85 LEU A O 1
ATOM 651 N N . VAL A 1 86 ? -9.389 13.425 8.809 1.00 84.56 86 VAL A N 1
ATOM 652 C CA . VAL A 1 86 ? -8.827 12.402 7.902 1.00 84.56 86 VAL A CA 1
ATOM 653 C C . VAL A 1 86 ? -7.733 13.027 7.043 1.00 84.56 86 VAL A C 1
ATOM 655 O O . VAL A 1 86 ? -6.629 12.497 6.970 1.00 84.56 86 VAL A O 1
ATOM 658 N N . ASN A 1 87 ? -8.033 14.157 6.399 1.00 85.69 87 ASN A N 1
ATOM 659 C CA . ASN A 1 87 ? -7.115 14.799 5.471 1.00 85.69 87 ASN A CA 1
ATOM 660 C C . ASN A 1 87 ? -5.859 15.325 6.181 1.00 85.69 87 ASN A C 1
ATOM 662 O O . ASN A 1 87 ? -4.753 15.162 5.669 1.00 85.69 87 ASN A O 1
ATOM 666 N N . ALA A 1 88 ? -6.008 15.890 7.383 1.00 87.06 88 ALA A N 1
ATOM 667 C CA . ALA A 1 88 ? -4.881 16.341 8.196 1.00 87.06 88 ALA A CA 1
ATOM 668 C C . ALA A 1 88 ? -3.969 15.174 8.615 1.00 87.06 88 ALA A C 1
ATOM 670 O O . ALA A 1 88 ? -2.754 15.241 8.423 1.00 87.06 88 ALA A O 1
ATOM 671 N N . VAL A 1 89 ? -4.548 14.080 9.122 1.00 88.31 89 VAL A N 1
ATOM 672 C CA . VAL A 1 89 ? -3.791 12.881 9.519 1.00 88.31 89 VAL A CA 1
ATOM 673 C C . VAL A 1 89 ? -3.122 12.230 8.310 1.00 88.31 89 VAL A C 1
ATOM 675 O O . VAL A 1 89 ? -1.953 11.862 8.385 1.00 88.31 89 VAL A O 1
ATOM 678 N N . LEU A 1 90 ? -3.824 12.131 7.181 1.00 88.56 90 LEU A N 1
ATOM 679 C CA . LEU A 1 90 ? -3.290 11.564 5.945 1.00 88.56 90 LEU A CA 1
ATOM 680 C C . LEU A 1 90 ? -2.138 12.411 5.384 1.00 88.56 90 LEU A C 1
ATOM 682 O O . LEU A 1 90 ? -1.125 11.863 4.954 1.00 88.56 90 LEU A O 1
ATOM 686 N N . THR A 1 91 ? -2.257 13.739 5.449 1.00 89.44 91 THR A N 1
ATOM 687 C CA . THR A 1 91 ? -1.183 14.665 5.063 1.00 89.44 91 THR A CA 1
ATOM 688 C C . THR A 1 91 ? 0.038 14.486 5.962 1.00 89.44 91 THR A C 1
ATOM 690 O O . THR A 1 91 ? 1.146 14.342 5.454 1.00 89.44 91 THR A O 1
ATOM 693 N N . ALA A 1 92 ? -0.147 14.415 7.285 1.00 94.50 92 ALA A N 1
ATOM 694 C CA . ALA A 1 92 ? 0.947 14.161 8.224 1.00 94.50 92 ALA A CA 1
ATOM 695 C C . ALA A 1 92 ? 1.608 12.789 7.985 1.00 94.50 92 ALA A C 1
ATOM 697 O O . ALA A 1 92 ? 2.834 12.677 7.990 1.00 94.50 92 ALA A O 1
ATOM 698 N N . TYR A 1 93 ? 0.806 11.758 7.711 1.00 92.56 93 TYR A N 1
ATOM 699 C CA . TYR A 1 93 ? 1.282 10.413 7.392 1.00 92.56 93 TYR A CA 1
ATOM 700 C C . TYR A 1 93 ? 2.143 10.395 6.124 1.00 92.56 93 TYR A C 1
ATOM 702 O O . TYR A 1 93 ? 3.283 9.926 6.157 1.00 92.56 93 TYR A O 1
ATOM 710 N N . PHE A 1 94 ? 1.639 10.953 5.019 1.00 91.75 94 PHE A N 1
ATOM 711 C CA . PHE A 1 94 ? 2.396 11.035 3.770 1.00 91.75 94 PHE A CA 1
ATOM 712 C C . PHE A 1 94 ? 3.614 11.945 3.876 1.00 91.75 94 PHE A C 1
ATOM 714 O O . PHE A 1 94 ? 4.603 11.697 3.196 1.00 91.75 94 PHE A O 1
ATOM 721 N N . PHE A 1 95 ? 3.583 12.957 4.739 1.00 94.19 95 PHE A N 1
ATOM 722 C CA . PHE A 1 95 ? 4.736 13.812 4.984 1.00 94.19 95 PHE A CA 1
ATOM 723 C C . PHE A 1 95 ? 5.880 13.041 5.654 1.00 94.19 95 PHE A C 1
ATOM 725 O O . PHE A 1 95 ? 7.003 13.050 5.150 1.00 94.19 95 PHE A O 1
ATOM 732 N N . VAL A 1 96 ? 5.597 12.303 6.733 1.00 96.12 96 VAL A N 1
ATOM 733 C CA . VAL A 1 96 ? 6.609 11.480 7.420 1.00 96.12 96 VAL A CA 1
ATOM 734 C C . VAL A 1 96 ? 7.127 10.376 6.500 1.00 96.12 96 VAL A C 1
ATOM 736 O O . VAL A 1 96 ? 8.339 10.216 6.355 1.00 96.12 96 VAL A O 1
ATOM 739 N N . LEU A 1 97 ? 6.228 9.650 5.828 1.00 93.88 97 LEU A N 1
ATOM 740 C CA . LEU A 1 97 ? 6.637 8.638 4.855 1.00 93.88 97 LEU A CA 1
ATOM 741 C C . LEU A 1 97 ? 7.424 9.234 3.689 1.00 93.88 97 LEU A C 1
ATOM 743 O O . LEU A 1 97 ? 8.376 8.611 3.229 1.00 93.88 97 LEU A O 1
ATOM 747 N N . GLY A 1 98 ? 7.058 10.429 3.229 1.00 95.69 98 GLY A N 1
ATOM 748 C CA . GLY A 1 98 ? 7.754 11.145 2.168 1.00 95.69 98 GLY A CA 1
ATOM 749 C C . GLY A 1 98 ? 9.192 11.474 2.554 1.00 95.69 98 GLY A C 1
ATOM 750 O O . GLY A 1 98 ? 10.100 11.211 1.770 1.00 95.69 98 GLY A O 1
ATOM 751 N N . ILE A 1 99 ? 9.423 11.962 3.778 1.00 96.19 99 ILE A N 1
ATOM 752 C CA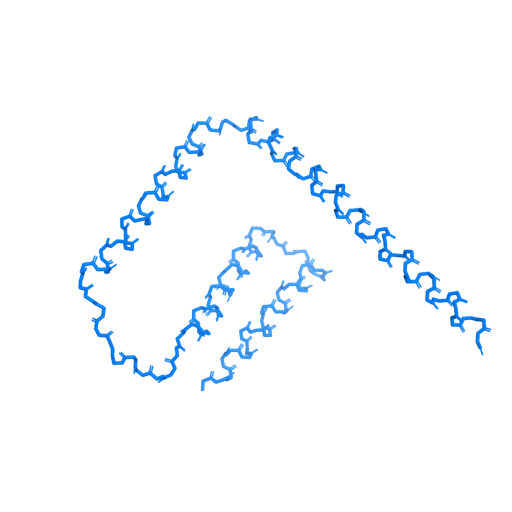 . ILE A 1 99 ? 10.775 12.235 4.293 1.00 96.19 99 ILE A CA 1
ATOM 753 C C . ILE A 1 99 ? 11.599 10.947 4.364 1.00 96.19 99 ILE A C 1
ATOM 755 O O . ILE A 1 99 ? 12.744 10.918 3.906 1.00 96.19 99 ILE A O 1
ATOM 759 N N . VAL A 1 100 ? 11.024 9.873 4.909 1.00 96.38 100 VAL A N 1
ATOM 760 C CA . VAL A 1 100 ? 11.707 8.577 5.010 1.00 96.38 100 VAL A CA 1
ATOM 761 C C . VAL A 1 100 ? 12.044 8.041 3.617 1.00 96.38 100 VAL A C 1
ATOM 763 O O . VAL A 1 100 ? 13.195 7.701 3.354 1.00 96.38 100 VAL A O 1
ATOM 766 N N . ALA A 1 101 ? 11.080 8.031 2.695 1.00 94.69 101 ALA A N 1
ATOM 767 C CA . ALA A 1 101 ? 11.278 7.564 1.327 1.00 94.69 101 ALA A CA 1
ATOM 768 C C . ALA A 1 101 ? 12.340 8.387 0.583 1.00 94.69 101 ALA A C 1
ATOM 770 O O . ALA A 1 101 ? 13.241 7.805 -0.019 1.00 94.69 101 ALA A O 1
ATOM 771 N N . LEU A 1 102 ? 12.288 9.721 0.673 1.00 95.56 102 LEU A N 1
ATOM 772 C CA . LEU A 1 102 ? 13.304 10.600 0.090 1.00 95.56 102 LEU A CA 1
ATOM 773 C C . LEU A 1 102 ? 14.690 10.322 0.672 1.00 95.56 102 LEU A C 1
ATOM 775 O O . LEU A 1 102 ? 15.657 10.264 -0.082 1.00 95.56 102 LEU A O 1
ATOM 779 N N . SER A 1 103 ? 14.787 10.079 1.980 1.00 94.88 103 SER A N 1
ATOM 780 C CA . SER A 1 103 ? 16.054 9.722 2.628 1.00 94.88 103 SER A CA 1
ATOM 781 C C . SER A 1 103 ? 16.629 8.421 2.057 1.00 94.88 103 SER A C 1
ATOM 783 O O . SER A 1 103 ? 17.801 8.376 1.686 1.00 94.88 103 SER A O 1
ATOM 785 N N . TYR A 1 104 ? 15.804 7.379 1.913 1.00 95.38 104 TYR A N 1
ATOM 786 C CA . TYR A 1 104 ? 16.228 6.108 1.314 1.00 95.38 104 TYR A CA 1
ATOM 787 C C . TYR A 1 104 ? 16.634 6.252 -0.155 1.00 95.38 104 TYR A C 1
ATOM 789 O O . TYR A 1 104 ? 17.654 5.697 -0.561 1.00 95.38 104 TYR A O 1
ATOM 797 N N . VAL A 1 105 ? 15.869 7.003 -0.951 1.00 96.00 105 VAL A N 1
ATOM 798 C CA . VAL A 1 105 ? 16.183 7.239 -2.368 1.00 96.00 105 VAL A CA 1
ATOM 799 C C . VAL A 1 105 ? 17.487 8.024 -2.512 1.00 96.00 105 VAL A C 1
ATOM 801 O O . VAL A 1 105 ? 18.307 7.681 -3.361 1.00 96.00 105 VAL A O 1
ATOM 804 N N . LEU A 1 106 ? 17.728 9.027 -1.664 1.00 94.06 106 LEU A N 1
ATOM 805 C CA . LEU A 1 106 ? 18.970 9.799 -1.692 1.00 94.06 106 LEU A CA 1
ATOM 806 C C . LEU A 1 106 ? 20.184 8.915 -1.372 1.00 94.06 106 LEU A C 1
ATOM 808 O O . LEU A 1 106 ? 21.191 8.978 -2.072 1.00 94.06 106 LEU A O 1
ATOM 812 N N . ILE A 1 107 ? 20.068 8.046 -0.362 1.00 95.06 107 ILE A N 1
ATOM 813 C CA . ILE A 1 107 ? 21.109 7.069 -0.013 1.00 95.06 107 ILE A CA 1
ATOM 814 C C . ILE A 1 107 ? 21.351 6.096 -1.176 1.00 95.06 107 ILE A C 1
ATOM 816 O O . ILE A 1 107 ? 22.501 5.825 -1.522 1.00 95.06 107 ILE A O 1
ATOM 820 N N . LEU A 1 108 ? 20.283 5.604 -1.810 1.00 94.00 108 LEU A N 1
ATOM 821 C CA . LEU A 1 108 ? 20.370 4.710 -2.965 1.00 94.00 108 LEU A CA 1
ATOM 822 C C . LEU A 1 108 ? 21.109 5.369 -4.139 1.00 94.00 108 LEU A C 1
ATOM 824 O O . LEU A 1 108 ? 21.977 4.741 -4.742 1.00 94.00 108 LEU A O 1
ATOM 828 N N . ILE A 1 109 ? 20.809 6.635 -4.433 1.00 94.62 109 ILE A N 1
ATOM 829 C CA . ILE A 1 109 ? 21.471 7.399 -5.500 1.00 94.62 109 ILE A CA 1
ATOM 830 C C . ILE A 1 109 ? 22.944 7.640 -5.166 1.00 94.62 109 ILE A C 1
ATOM 832 O O . ILE A 1 109 ? 23.799 7.459 -6.029 1.00 94.62 109 ILE A O 1
ATOM 836 N N . MET A 1 110 ? 23.260 8.010 -3.922 1.00 93.00 110 MET A N 1
ATOM 837 C CA . MET A 1 110 ? 24.647 8.206 -3.485 1.00 93.00 110 MET A CA 1
ATOM 838 C C . MET A 1 110 ? 25.466 6.920 -3.620 1.00 93.00 110 MET A C 1
ATOM 840 O O . MET A 1 110 ? 26.594 6.959 -4.108 1.00 93.00 110 MET A O 1
ATOM 844 N N . HIS A 1 111 ? 24.891 5.774 -3.249 1.00 93.06 111 HIS A N 1
ATOM 845 C CA . HIS A 1 111 ? 25.539 4.479 -3.435 1.00 93.06 111 HIS A CA 1
ATOM 846 C C . HIS A 1 111 ? 25.733 4.145 -4.924 1.00 93.06 111 HIS A C 1
ATOM 848 O O . HIS A 1 111 ? 26.810 3.694 -5.310 1.00 93.06 111 HIS A O 1
ATOM 854 N N . LEU A 1 112 ? 24.738 4.419 -5.771 1.00 91.31 112 LEU A N 1
ATOM 855 C CA . LEU A 1 112 ? 24.833 4.171 -7.211 1.00 91.31 112 LEU A CA 1
ATOM 856 C C . LEU A 1 112 ? 25.904 5.050 -7.883 1.00 91.31 112 LEU A C 1
ATOM 858 O O . LEU A 1 112 ? 26.676 4.560 -8.703 1.00 91.31 112 LEU A O 1
ATOM 862 N N . LEU A 1 113 ? 26.006 6.323 -7.492 1.00 90.31 113 LEU A N 1
ATOM 863 C CA . LEU A 1 113 ? 27.045 7.232 -7.986 1.00 90.31 113 LEU A CA 1
ATOM 864 C C . LEU A 1 113 ? 28.443 6.850 -7.489 1.00 90.31 113 LEU A C 1
ATOM 866 O O . LEU A 1 113 ? 29.404 6.934 -8.251 1.00 90.31 113 LEU A O 1
ATOM 870 N N . LEU A 1 114 ? 28.570 6.408 -6.233 1.00 88.75 114 LEU A N 1
ATOM 871 C CA . LEU A 1 114 ? 29.835 5.893 -5.706 1.00 88.75 114 LEU A CA 1
ATOM 872 C C . LEU A 1 114 ? 30.300 4.660 -6.494 1.00 88.75 114 LEU A C 1
ATOM 874 O O . LEU A 1 114 ? 31.484 4.546 -6.803 1.00 88.75 114 LEU A O 1
ATOM 878 N N . PHE A 1 115 ? 29.378 3.757 -6.832 1.00 88.69 115 PHE A N 1
ATOM 879 C CA . PHE A 1 115 ? 29.668 2.571 -7.635 1.00 88.69 115 PHE A CA 1
ATOM 880 C C . PHE A 1 115 ? 30.169 2.934 -9.044 1.00 88.69 115 PHE A C 1
ATOM 882 O O . PHE A 1 115 ? 31.226 2.452 -9.448 1.00 88.69 115 PHE A O 1
ATOM 889 N N . GLU A 1 116 ? 29.482 3.837 -9.752 1.00 86.75 116 GLU A N 1
ATOM 890 C CA . GLU A 1 116 ? 29.918 4.353 -11.064 1.00 86.75 116 GLU A CA 1
ATOM 891 C C . GLU A 1 116 ? 31.296 5.035 -10.991 1.00 86.75 116 GLU A C 1
ATOM 893 O O . GLU A 1 116 ? 32.160 4.806 -11.838 1.00 86.75 116 GLU A O 1
ATOM 898 N N . TYR A 1 117 ? 31.546 5.828 -9.943 1.00 83.44 117 TYR A N 1
ATOM 899 C CA . TYR A 1 117 ? 32.837 6.491 -9.740 1.00 83.44 117 TYR A CA 1
ATOM 900 C C . TYR A 1 117 ? 33.984 5.494 -9.515 1.00 83.44 117 TYR A C 1
ATOM 902 O O . TYR A 1 117 ? 35.080 5.678 -10.047 1.00 83.44 117 TYR A O 1
ATOM 910 N N . LEU A 1 118 ? 33.744 4.428 -8.746 1.00 83.81 118 LEU A N 1
ATOM 911 C CA . LEU A 1 118 ? 34.730 3.368 -8.529 1.00 83.81 118 LEU A CA 1
ATOM 912 C C . LEU A 1 118 ? 34.964 2.532 -9.795 1.00 83.81 118 LEU A C 1
ATOM 914 O O . LEU A 1 118 ? 36.109 2.187 -10.076 1.00 83.81 118 LEU A O 1
ATOM 918 N N . TRP A 1 119 ? 33.916 2.260 -10.579 1.00 75.44 119 TRP A N 1
ATOM 919 C CA . TRP A 1 119 ? 34.013 1.546 -11.856 1.00 75.44 119 TRP A CA 1
ATOM 920 C C . TRP A 1 119 ? 34.775 2.345 -12.922 1.00 75.44 119 TRP A C 1
ATOM 922 O O . TRP A 1 119 ? 35.547 1.777 -13.681 1.00 75.44 119 TRP A O 1
ATOM 932 N N . SER A 1 120 ? 34.627 3.673 -12.940 1.00 82.62 120 SER A N 1
ATOM 933 C CA . SER A 1 120 ? 35.360 4.567 -13.851 1.00 82.62 120 SER A CA 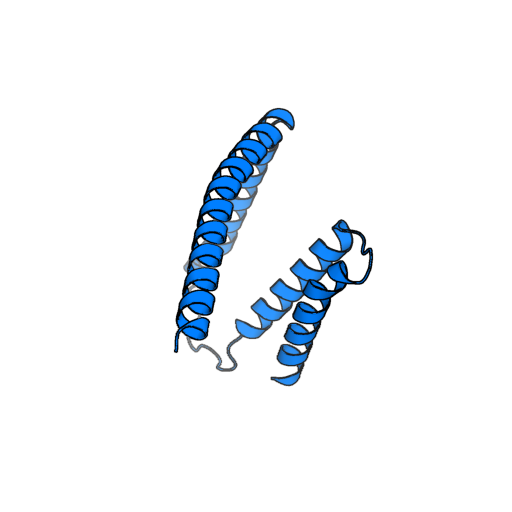1
ATOM 934 C C . SER A 1 120 ? 36.870 4.649 -13.558 1.00 82.62 120 SER A C 1
ATOM 936 O O . SER A 1 120 ? 37.644 5.055 -14.424 1.00 82.62 120 SER A O 1
ATOM 938 N N . LYS A 1 121 ? 37.296 4.290 -12.338 1.00 76.31 121 LYS A N 1
ATOM 939 C CA . LYS A 1 121 ? 38.690 4.393 -11.876 1.00 76.31 121 LYS A 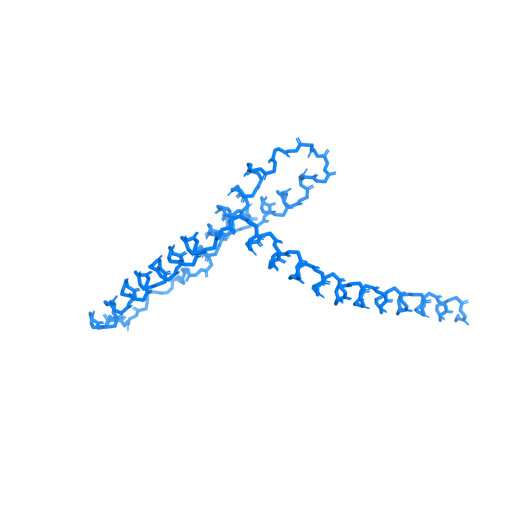CA 1
ATOM 940 C C . LYS A 1 121 ? 39.466 3.064 -11.928 1.00 76.31 121 LYS A C 1
ATOM 942 O O . LYS A 1 121 ? 40.678 3.091 -11.715 1.00 76.31 121 LYS A O 1
ATOM 947 N N . SER A 1 122 ? 38.792 1.935 -12.171 1.00 67.25 122 SER A N 1
ATOM 948 C CA . SER A 1 122 ? 39.402 0.605 -12.350 1.00 67.25 122 SER A CA 1
ATOM 949 C C . SER A 1 122 ? 39.644 0.286 -13.820 1.00 67.25 122 SER A C 1
ATOM 951 O O . SER A 1 122 ? 40.517 -0.582 -14.044 1.00 67.25 122 SER A O 1
#

Secondary structure (DSSP, 8-state):
-HHHHHHHHHHHHHHHHHHHHS---HHHHHHHHHHHHHHHHHHHHS-SS-------HHHHHHHHHHHHHHHHHHHHHHHH--HHHHHHHHHHHHHHHHHHHHHHHHHHHHHHHHHHHHHHH-

Sequence (122 aa):
MKNCERIANLALAGLTVAPLVVRVNPNLNVVLTACLTVYVGCFRSVKDSPPTETMSKEHAMRFPLVGSAMLLSLFLLFKFLSKDLVNAVLTAYFFVLGIVALSYVLILIMHLLLFEYLWSKS

Radius of gyration: 22.62 Å; chains: 1; bounding box: 57×52×41 Å